Protein AF-A0A0E2Z8U7-F1 (afdb_monomer_lite)

Sequence (63 aa):
MKNIFKRLLNVKGMVVEDVSIDDSPLRDAPVLVARVRCRKAALRCSRCGRKCPKYDDGGGERR

Foldseek 3Di:
DQVVCCVVVVVPQKGFPDWDWDQDPVDPGIDIDTDIDHNVQVLADPVPRHGDDDDDPDDDDDD

Organism: Bifidobacterium bifidum (NCBI:txid1681)

Secondary structure (DSSP, 8-state):
-HHHHHHHTT-TTEEEEEEEEE--TTSSS-EEEEEEEEGGGGGB-TTT--B--S--SS-----

pLDDT: mean 78.94, std 15.44, range [40.59, 96.25]

Radius of gyration: 14.07 Å; chains: 1; bounding box: 28×28×37 Å

Structure (mmCIF, N/CA/C/O backbone):
data_AF-A0A0E2Z8U7-F1
#
_entry.id   AF-A0A0E2Z8U7-F1
#
loop_
_atom_site.group_PDB
_atom_site.id
_atom_site.type_symbol
_atom_site.label_atom_id
_atom_site.label_alt_id
_atom_site.label_comp_id
_atom_site.label_asym_id
_atom_site.label_entity_id
_atom_site.label_seq_id
_atom_site.pdbx_PDB_ins_code
_atom_site.Cartn_x
_atom_site.Cartn_y
_atom_site.Cartn_z
_atom_site.occupancy
_atom_site.B_iso_or_equiv
_atom_site.auth_seq_id
_atom_site.auth_comp_id
_atom_site.auth_asym_id
_atom_site.auth_atom_id
_atom_site.pdbx_PDB_model_num
ATOM 1 N N . MET A 1 1 ? 1.872 13.708 1.401 1.00 65.81 1 MET A N 1
ATOM 2 C CA . MET A 1 1 ? 2.053 12.806 0.236 1.00 65.81 1 MET A CA 1
ATOM 3 C C . MET A 1 1 ? 1.102 11.598 0.226 1.00 65.81 1 MET A C 1
ATOM 5 O O . MET A 1 1 ? 0.401 11.430 -0.754 1.00 65.81 1 MET A O 1
ATOM 9 N N . LYS A 1 2 ? 0.964 10.800 1.300 1.00 72.50 2 LYS A N 1
ATOM 10 C CA . LYS A 1 2 ? 0.167 9.539 1.322 1.00 72.50 2 LYS A CA 1
ATOM 11 C C . LYS A 1 2 ? -1.302 9.624 0.839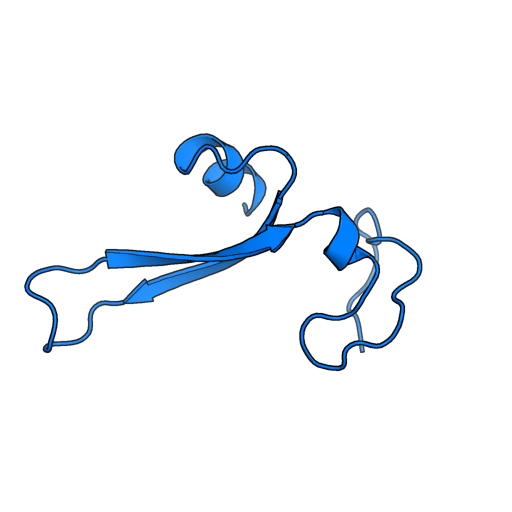 1.00 72.50 2 LYS A C 1
ATOM 13 O O . LYS A 1 2 ? -1.837 8.636 0.343 1.00 72.50 2 LYS A O 1
ATOM 18 N N . ASN A 1 3 ? -1.960 10.785 0.934 1.00 77.19 3 ASN A N 1
ATOM 19 C CA . ASN A 1 3 ? -3.322 10.979 0.410 1.00 77.19 3 ASN A CA 1
ATOM 20 C C . ASN A 1 3 ? -3.408 10.978 -1.129 1.00 77.19 3 ASN A C 1
ATOM 22 O O . ASN A 1 3 ? -4.467 10.640 -1.654 1.00 77.19 3 ASN A O 1
ATOM 26 N N . ILE A 1 4 ? -2.326 11.300 -1.854 1.00 87.19 4 ILE A N 1
ATOM 27 C CA . ILE A 1 4 ? -2.329 11.244 -3.326 1.00 87.19 4 ILE A CA 1
ATOM 28 C C . ILE A 1 4 ? -2.462 9.798 -3.806 1.00 87.19 4 ILE A C 1
ATOM 30 O O . ILE A 1 4 ? -3.326 9.492 -4.621 1.00 87.19 4 ILE A O 1
ATOM 34 N N . PHE A 1 5 ? -1.709 8.885 -3.190 1.00 87.81 5 PHE A N 1
ATOM 35 C CA . PHE A 1 5 ? -1.745 7.461 -3.508 1.00 87.81 5 PHE A CA 1
ATOM 36 C C . PHE A 1 5 ? -3.088 6.819 -3.167 1.00 87.81 5 PHE A C 1
ATOM 38 O O . PHE A 1 5 ? -3.530 5.934 -3.887 1.00 87.81 5 PHE A O 1
ATOM 45 N N . LYS A 1 6 ? -3.808 7.310 -2.146 1.00 86.25 6 LYS A N 1
ATOM 46 C CA . LYS A 1 6 ? -5.190 6.862 -1.900 1.00 86.25 6 LYS A CA 1
ATOM 47 C C . LYS A 1 6 ? -6.124 7.148 -3.073 1.00 86.25 6 LYS A C 1
ATOM 49 O O . LYS A 1 6 ? -6.997 6.333 -3.354 1.00 86.25 6 LYS A O 1
ATOM 54 N N . ARG A 1 7 ? -5.961 8.307 -3.722 1.00 88.56 7 ARG A N 1
ATOM 55 C CA . ARG A 1 7 ? -6.762 8.698 -4.889 1.00 88.56 7 ARG A CA 1
ATOM 56 C C . ARG A 1 7 ? -6.317 7.938 -6.133 1.00 88.56 7 ARG A C 1
ATOM 58 O O . ARG A 1 7 ? -7.166 7.352 -6.789 1.00 88.56 7 ARG A O 1
ATOM 65 N N . LEU A 1 8 ? -5.010 7.907 -6.401 1.00 92.12 8 LEU A N 1
ATOM 66 C CA . LEU A 1 8 ? -4.436 7.237 -7.573 1.00 92.12 8 LEU A CA 1
ATOM 67 C C . LEU A 1 8 ? -4.732 5.733 -7.587 1.00 92.12 8 LEU A C 1
ATOM 69 O O . LEU A 1 8 ? -5.131 5.202 -8.613 1.00 92.12 8 LEU A O 1
ATOM 73 N N . LEU A 1 9 ? -4.598 5.062 -6.440 1.00 90.12 9 LEU A N 1
ATOM 74 C CA . LEU A 1 9 ? -4.850 3.622 -6.309 1.00 90.12 9 LEU A CA 1
ATOM 75 C C . LEU A 1 9 ? -6.320 3.291 -5.995 1.00 90.12 9 LEU A C 1
ATOM 77 O O . LEU A 1 9 ? -6.650 2.132 -5.772 1.00 90.12 9 LEU A O 1
ATOM 81 N N . ASN A 1 10 ? -7.204 4.294 -5.918 1.00 91.75 10 ASN A N 1
ATOM 82 C CA . ASN A 1 10 ? -8.628 4.147 -5.585 1.00 91.75 10 ASN A CA 1
ATOM 83 C C . ASN A 1 10 ? -8.923 3.340 -4.292 1.00 91.75 10 ASN A C 1
ATOM 85 O O . ASN A 1 10 ? -9.961 2.693 -4.156 1.00 91.75 10 ASN A O 1
ATOM 89 N N . VAL A 1 11 ? -8.043 3.409 -3.288 1.00 87.12 11 VAL A N 1
ATOM 90 C CA . VAL A 1 11 ? -8.171 2.664 -2.017 1.00 87.12 11 VAL A CA 1
ATOM 91 C C . VAL A 1 11 ? -8.963 3.450 -0.963 1.00 87.12 11 VAL A C 1
ATOM 93 O O . VAL A 1 11 ? -8.466 3.838 0.102 1.00 87.12 11 VAL A O 1
ATOM 96 N N . LYS A 1 12 ? -10.235 3.729 -1.269 1.00 84.69 12 LYS A N 1
ATOM 97 C CA . LYS A 1 12 ? -11.144 4.475 -0.380 1.00 84.69 12 LYS A CA 1
ATOM 98 C C . LYS A 1 12 ? -11.354 3.744 0.951 1.00 84.69 12 LYS A C 1
ATOM 100 O O . LYS A 1 12 ? -11.378 2.522 1.020 1.00 84.69 12 LYS A O 1
ATOM 105 N N . GLY A 1 13 ? -11.501 4.502 2.041 1.00 82.56 13 GLY A N 1
ATOM 106 C CA . GLY A 1 13 ? -11.722 3.924 3.375 1.00 82.56 13 GLY A CA 1
ATOM 107 C C . GLY A 1 13 ? -10.526 3.150 3.949 1.00 82.56 13 GLY A C 1
ATOM 108 O O . GLY A 1 13 ? -10.661 2.506 4.991 1.00 82.56 13 GLY A O 1
ATOM 109 N N . MET A 1 14 ? -9.354 3.235 3.313 1.00 86.19 14 MET A N 1
ATOM 110 C CA . MET A 1 14 ? -8.118 2.593 3.754 1.00 86.19 14 MET A CA 1
ATOM 111 C C . MET A 1 14 ? -7.050 3.617 4.160 1.00 86.19 14 MET A C 1
ATOM 113 O O . MET A 1 14 ? -7.146 4.825 3.905 1.00 86.19 14 MET A O 1
ATOM 117 N N . VAL A 1 15 ? -6.025 3.128 4.849 1.00 83.19 15 VAL A N 1
ATO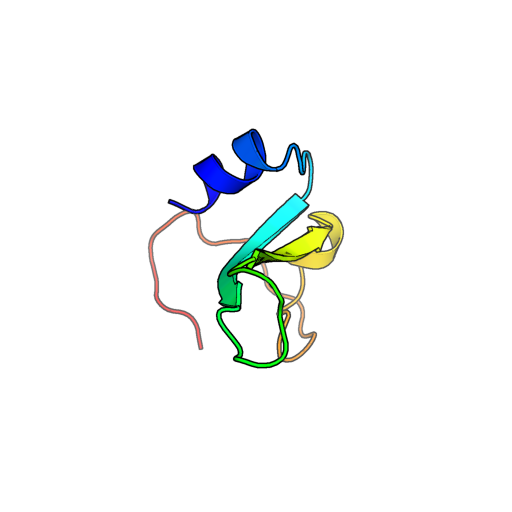M 118 C CA . VAL A 1 15 ? -4.808 3.852 5.209 1.00 83.19 15 VAL A CA 1
ATOM 119 C C . VAL A 1 15 ? -3.674 3.286 4.369 1.00 83.19 15 VAL A C 1
ATOM 121 O O . VAL A 1 15 ? -3.374 2.103 4.465 1.00 83.19 15 VAL A O 1
ATOM 124 N N . VAL A 1 16 ? -3.056 4.139 3.552 1.00 87.19 16 VAL A N 1
ATOM 125 C CA . VAL A 1 16 ? -1.783 3.830 2.894 1.00 87.19 16 VAL A CA 1
ATOM 126 C C . VAL A 1 16 ? -0.701 4.094 3.929 1.00 87.19 16 VAL A C 1
ATOM 128 O O . VAL A 1 16 ? -0.534 5.231 4.373 1.00 87.19 16 VAL A O 1
ATOM 131 N N . GLU A 1 17 ? -0.030 3.042 4.369 1.00 84.75 17 GLU A N 1
ATOM 132 C CA . GLU A 1 17 ? 1.035 3.127 5.364 1.00 84.75 17 GLU A CA 1
ATOM 133 C C . GLU A 1 17 ? 2.359 3.504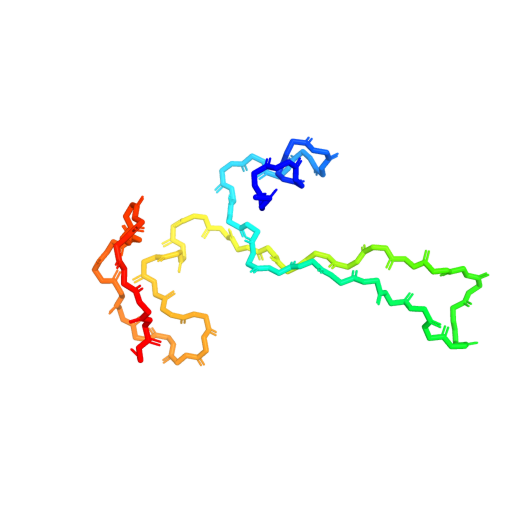 4.733 1.00 84.75 17 GLU A C 1
ATOM 135 O O . GLU A 1 17 ? 3.102 4.306 5.301 1.00 84.75 17 GLU A O 1
ATOM 140 N N . ASP A 1 18 ? 2.618 2.937 3.561 1.00 88.81 18 ASP A N 1
ATOM 141 C CA . ASP A 1 18 ? 3.884 3.038 2.865 1.00 88.81 18 ASP A CA 1
ATOM 142 C C . ASP A 1 18 ? 3.700 2.781 1.370 1.00 88.81 18 ASP A C 1
ATOM 144 O O . ASP A 1 18 ? 2.768 2.076 0.971 1.00 88.81 18 ASP A O 1
ATOM 148 N N . VAL A 1 19 ? 4.582 3.368 0.570 1.00 91.44 19 VAL A N 1
ATOM 149 C CA . VAL A 1 19 ? 4.624 3.198 -0.881 1.00 91.44 19 VAL A CA 1
ATOM 150 C C . VAL A 1 19 ? 6.086 3.124 -1.292 1.00 91.44 19 VAL A C 1
ATOM 152 O O . VAL A 1 19 ? 6.839 4.057 -1.027 1.00 91.44 19 VAL A O 1
ATOM 155 N N . SER A 1 20 ? 6.464 2.034 -1.948 1.00 93.44 20 SER A N 1
ATOM 156 C CA . SER A 1 20 ? 7.805 1.807 -2.481 1.00 93.44 20 SER A CA 1
ATOM 157 C C . SER A 1 20 ? 7.724 1.393 -3.946 1.00 93.44 20 SER A C 1
ATOM 159 O O . SER A 1 20 ? 6.679 0.950 -4.422 1.00 93.44 20 SER A O 1
ATOM 161 N N . ILE A 1 21 ? 8.830 1.539 -4.664 1.00 95.06 21 ILE A N 1
ATOM 162 C CA . ILE A 1 21 ? 9.007 0.910 -5.970 1.00 95.06 21 ILE A CA 1
ATOM 163 C C . ILE A 1 21 ? 9.770 -0.387 -5.718 1.00 95.06 21 ILE A C 1
ATOM 165 O O . ILE A 1 21 ? 10.753 -0.385 -4.984 1.00 95.06 21 ILE A O 1
ATOM 169 N N . ASP A 1 22 ? 9.263 -1.489 -6.254 1.00 95.81 22 ASP A N 1
ATOM 170 C CA . ASP A 1 22 ? 9.986 -2.751 -6.340 1.00 95.81 22 ASP A CA 1
ATOM 171 C C . ASP A 1 22 ? 10.547 -2.850 -7.759 1.00 95.81 22 ASP A C 1
ATOM 173 O O . ASP A 1 22 ? 9.822 -3.121 -8.719 1.00 95.81 22 ASP A O 1
ATOM 177 N N . ASP A 1 23 ? 11.830 -2.528 -7.868 1.00 96.25 23 ASP A N 1
ATOM 178 C CA . ASP A 1 23 ? 12.659 -2.546 -9.070 1.00 96.25 23 ASP A CA 1
ATOM 179 C C . ASP A 1 23 ? 13.593 -3.767 -9.096 1.00 96.25 23 ASP A C 1
ATOM 181 O O . ASP A 1 23 ? 14.626 -3.757 -9.765 1.00 96.25 23 ASP A O 1
ATOM 185 N N . SER A 1 24 ? 13.230 -4.828 -8.365 1.00 94.62 24 SER A N 1
ATOM 186 C CA . SER A 1 24 ? 14.001 -6.066 -8.314 1.00 94.62 24 SER A CA 1
ATOM 187 C C . SER A 1 24 ? 14.284 -6.612 -9.720 1.00 94.62 24 SER A C 1
ATOM 189 O O . SER A 1 24 ? 13.368 -6.666 -10.546 1.00 94.62 24 SER A O 1
ATOM 191 N N . PRO A 1 25 ? 15.503 -7.126 -9.982 1.00 94.19 25 PRO A N 1
ATOM 192 C CA . PRO A 1 25 ? 15.865 -7.712 -11.275 1.00 94.19 25 PRO A CA 1
ATOM 193 C C . PRO A 1 25 ? 15.054 -8.969 -11.624 1.00 94.19 25 PRO A C 1
ATOM 195 O O . PRO A 1 25 ? 15.141 -9.469 -12.739 1.00 94.19 25 PRO A O 1
ATOM 198 N N . LEU A 1 26 ? 14.273 -9.497 -10.675 1.00 94.38 26 LEU A N 1
ATOM 199 C CA . LEU A 1 26 ? 13.339 -10.600 -10.896 1.00 94.38 26 LEU A CA 1
ATOM 200 C C . LEU A 1 26 ? 12.011 -10.155 -11.529 1.00 94.38 26 LEU A C 1
ATOM 202 O O . LEU A 1 26 ? 11.165 -11.003 -11.805 1.00 94.38 26 LEU A O 1
ATOM 206 N N . ARG A 1 27 ? 11.784 -8.848 -11.703 1.00 90.50 27 ARG A N 1
ATOM 207 C CA . ARG A 1 27 ? 10.586 -8.307 -12.347 1.00 90.50 27 ARG A CA 1
ATOM 208 C C . ARG A 1 27 ? 10.902 -7.816 -13.748 1.00 90.50 27 ARG A C 1
ATOM 210 O O . ARG A 1 27 ? 11.913 -7.163 -13.970 1.00 90.50 27 ARG A O 1
ATOM 217 N N . ASP A 1 28 ? 9.953 -8.027 -14.652 1.00 94.31 28 ASP A N 1
ATOM 218 C CA . ASP A 1 28 ? 10.048 -7.546 -16.034 1.00 94.31 28 ASP A CA 1
ATOM 219 C C . ASP A 1 28 ? 10.039 -6.007 -16.132 1.00 94.31 28 ASP A C 1
ATOM 221 O O . ASP A 1 28 ? 10.510 -5.437 -17.113 1.00 94.31 28 ASP A O 1
ATOM 225 N N . ALA A 1 29 ? 9.498 -5.322 -15.116 1.00 95.81 29 ALA A N 1
ATOM 226 C CA . ALA A 1 29 ? 9.503 -3.867 -14.993 1.00 95.81 29 ALA A CA 1
ATOM 227 C C . ALA A 1 29 ? 9.369 -3.427 -13.519 1.00 95.81 29 ALA A C 1
ATOM 229 O O . ALA A 1 29 ? 8.805 -4.174 -12.710 1.00 95.81 29 ALA A O 1
ATOM 230 N N . PRO A 1 30 ? 9.807 -2.201 -13.163 1.00 96.19 30 PRO A N 1
ATOM 231 C CA . PRO A 1 30 ? 9.565 -1.635 -11.841 1.00 96.19 30 PRO A CA 1
ATOM 232 C C . PRO A 1 30 ? 8.068 -1.533 -11.538 1.00 96.19 30 PRO A C 1
ATOM 234 O O . PRO A 1 30 ? 7.291 -1.027 -12.352 1.00 96.19 30 PRO A O 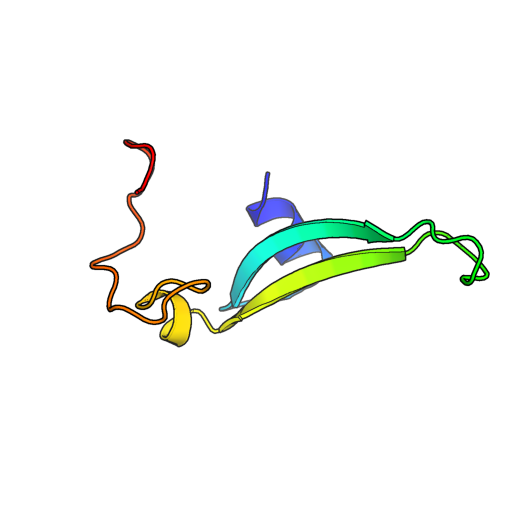1
ATOM 237 N N . VAL A 1 31 ? 7.658 -1.967 -10.346 1.00 94.88 31 VAL A N 1
ATOM 238 C CA . VAL A 1 31 ? 6.255 -1.901 -9.913 1.00 94.88 31 VAL A CA 1
ATOM 23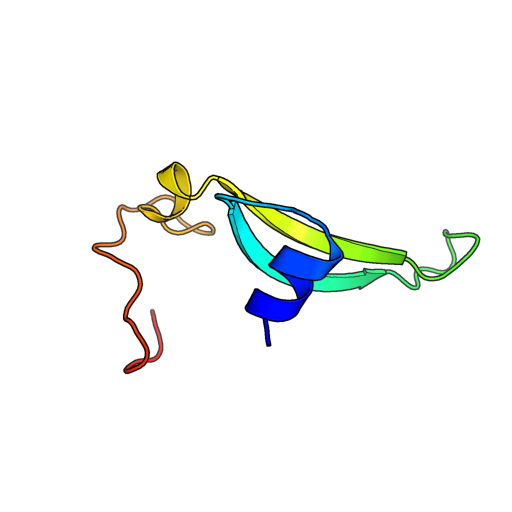9 C C . VAL A 1 31 ? 6.088 -1.039 -8.672 1.00 94.88 31 VAL A C 1
ATOM 241 O O . VAL A 1 31 ? 6.922 -1.034 -7.771 1.00 94.88 31 VAL A O 1
ATOM 244 N N . LEU A 1 32 ? 4.965 -0.327 -8.589 1.00 93.31 32 LEU A N 1
ATOM 245 C CA . LEU A 1 32 ? 4.603 0.415 -7.387 1.00 93.31 32 LEU A CA 1
ATOM 246 C C . LEU A 1 32 ? 3.950 -0.530 -6.368 1.00 93.31 32 LEU A C 1
ATOM 248 O O . LEU A 1 32 ? 2.870 -1.068 -6.613 1.00 93.31 32 LEU A O 1
ATOM 252 N N . VAL A 1 33 ? 4.569 -0.691 -5.201 1.00 93.94 33 VAL A N 1
ATOM 253 C CA . VAL A 1 33 ? 4.062 -1.509 -4.095 1.00 93.94 33 VAL A CA 1
ATOM 254 C C . VAL A 1 33 ? 3.528 -0.600 -2.995 1.00 93.94 33 VAL A C 1
ATOM 256 O O . VAL A 1 33 ? 4.262 0.180 -2.392 1.00 93.94 33 VAL A O 1
ATOM 259 N N . ALA A 1 34 ? 2.233 -0.710 -2.700 1.00 92.12 34 ALA A N 1
ATOM 260 C CA . ALA A 1 34 ? 1.593 0.045 -1.628 1.00 92.12 34 ALA A CA 1
ATOM 261 C C . ALA A 1 34 ? 1.182 -0.875 -0.475 1.00 92.12 34 ALA A C 1
ATOM 263 O O . ALA A 1 34 ? 0.401 -1.810 -0.656 1.00 92.12 34 ALA A O 1
ATOM 264 N N . ARG A 1 35 ? 1.640 -0.566 0.743 1.00 90.06 35 ARG A N 1
ATOM 265 C CA . ARG A 1 35 ? 1.142 -1.215 1.963 1.00 90.06 35 ARG A CA 1
ATOM 266 C C . ARG A 1 35 ? -0.102 -0.490 2.443 1.00 90.06 35 ARG A C 1
ATOM 268 O O . ARG A 1 35 ? -0.042 0.668 2.865 1.00 90.06 35 ARG A O 1
ATOM 275 N N . VAL A 1 36 ? -1.236 -1.178 2.373 1.00 88.12 36 VAL A N 1
ATOM 276 C CA . VAL A 1 36 ? -2.556 -0.637 2.710 1.00 88.12 36 VAL A CA 1
ATOM 277 C C . VAL A 1 36 ? -3.196 -1.404 3.858 1.00 88.12 36 VAL A C 1
ATOM 279 O O . VAL A 1 36 ? -3.045 -2.616 3.983 1.00 88.12 36 VAL A O 1
ATOM 282 N N . ARG A 1 37 ? -3.942 -0.690 4.702 1.00 83.75 37 ARG A N 1
ATOM 283 C CA . ARG A 1 37 ? -4.731 -1.281 5.788 1.00 83.75 37 ARG A CA 1
ATOM 284 C C . ARG A 1 37 ? -6.139 -0.715 5.828 1.00 83.75 37 ARG A C 1
ATOM 286 O O . ARG A 1 37 ? -6.348 0.483 5.633 1.00 83.75 37 ARG A O 1
ATOM 293 N N . CYS A 1 38 ? -7.104 -1.554 6.198 1.00 83.25 38 CYS A N 1
ATOM 294 C CA . CYS A 1 38 ? -8.455 -1.107 6.520 1.00 83.25 38 CYS A CA 1
ATOM 295 C C . CYS A 1 38 ? -8.417 -0.049 7.631 1.00 83.25 38 CYS A C 1
ATOM 297 O O . CYS A 1 38 ? -7.776 -0.242 8.664 1.00 83.25 38 CYS A O 1
ATOM 299 N N . ARG A 1 39 ? -9.165 1.049 7.481 1.00 76.75 39 ARG A N 1
ATOM 300 C CA . ARG A 1 39 ? -9.173 2.137 8.475 1.00 76.75 39 ARG A CA 1
ATOM 301 C C . ARG A 1 39 ? -9.630 1.689 9.867 1.00 76.75 39 ARG A C 1
ATOM 303 O O . ARG A 1 39 ? -9.120 2.200 10.855 1.00 76.75 39 ARG A O 1
ATOM 310 N N . LYS A 1 40 ? -10.516 0.689 9.964 1.00 70.44 40 LYS A N 1
ATOM 311 C CA . LYS A 1 40 ? -10.904 0.073 11.250 1.00 70.44 40 LYS A CA 1
ATOM 312 C C . LYS A 1 40 ? -9.708 -0.563 11.982 1.00 70.44 40 LYS A C 1
ATOM 314 O O . LYS A 1 40 ? -9.638 -0.497 13.204 1.00 70.44 40 LYS A O 1
ATOM 319 N N . ALA A 1 41 ? -8.740 -1.107 11.242 1.00 68.44 41 ALA A N 1
ATOM 320 C CA . ALA A 1 41 ? -7.503 -1.667 11.790 1.00 68.44 41 ALA A CA 1
ATOM 321 C C . ALA A 1 41 ? -6.452 -0.592 12.137 1.00 68.44 41 ALA A C 1
ATOM 323 O O . ALA A 1 41 ? -5.485 -0.884 12.837 1.00 68.44 41 ALA A O 1
ATOM 324 N N . ALA A 1 42 ? -6.650 0.665 11.720 1.00 67.56 42 ALA A N 1
ATOM 325 C CA . ALA A 1 42 ? -5.757 1.781 12.048 1.00 67.56 42 ALA A CA 1
ATOM 326 C C . ALA A 1 42 ? -5.836 2.218 13.523 1.00 67.56 42 ALA A C 1
ATOM 328 O O . ALA A 1 42 ? -5.016 3.011 13.976 1.00 67.56 42 ALA A O 1
ATOM 329 N N . LEU A 1 43 ? -6.787 1.671 14.289 1.00 72.94 43 LEU A N 1
ATOM 330 C CA . LEU A 1 43 ? -6.854 1.809 15.747 1.00 72.94 43 LEU A CA 1
ATOM 331 C C . LEU A 1 43 ? -5.798 0.962 16.474 1.00 72.94 43 LEU A C 1
ATOM 333 O O . LEU A 1 43 ? -5.775 0.940 17.703 1.00 72.94 43 LEU A O 1
ATOM 337 N N . ARG A 1 44 ? -4.954 0.225 15.741 1.00 76.00 44 ARG A N 1
ATOM 338 C CA . ARG A 1 44 ? -3.851 -0.580 16.271 1.00 76.00 44 ARG A CA 1
ATOM 339 C C . ARG A 1 44 ? -2.568 -0.342 15.472 1.00 76.00 44 ARG A C 1
ATOM 341 O O . ARG A 1 44 ? -2.597 -0.129 14.255 1.00 76.00 44 ARG A O 1
ATOM 348 N N . CYS A 1 45 ? -1.429 -0.387 16.156 1.00 76.25 45 CYS A N 1
ATOM 349 C CA . CYS A 1 45 ? -0.117 -0.295 15.516 1.00 76.25 45 CYS A CA 1
ATOM 350 C C . CYS A 1 45 ? 0.085 -1.472 14.544 1.00 76.25 45 CYS A C 1
ATOM 352 O O . CYS A 1 45 ? -0.140 -2.617 14.928 1.00 76.25 45 CYS A O 1
ATOM 354 N N . SER A 1 46 ? 0.512 -1.209 13.303 1.00 73.50 46 SER A N 1
ATOM 355 C CA . SER A 1 46 ? 0.784 -2.255 12.295 1.00 73.50 46 SER A CA 1
ATOM 356 C C . SER A 1 46 ? 1.959 -3.146 12.663 1.00 73.50 46 SER A C 1
ATOM 358 O O . SER A 1 46 ? 2.005 -4.287 12.224 1.00 73.50 46 SER A O 1
ATOM 360 N N . ARG A 1 47 ? 2.898 -2.636 13.466 1.00 77.81 47 ARG A N 1
ATOM 361 C CA . ARG A 1 47 ? 4.083 -3.388 13.886 1.00 77.81 47 ARG A CA 1
ATOM 362 C C . ARG A 1 47 ? 3.815 -4.265 15.105 1.00 77.81 47 ARG A C 1
ATOM 364 O O . ARG A 1 47 ? 4.157 -5.435 15.092 1.00 77.81 47 ARG A O 1
ATOM 371 N N . CYS A 1 48 ? 3.212 -3.706 16.159 1.00 82.38 48 CYS A N 1
ATOM 372 C CA . CYS A 1 48 ? 3.075 -4.400 17.449 1.00 82.38 48 CYS A CA 1
ATOM 373 C C . CYS A 1 48 ? 1.634 -4.759 17.849 1.00 82.38 48 CYS A C 1
ATOM 375 O O . CYS A 1 48 ? 1.426 -5.308 18.926 1.00 82.38 48 CYS A O 1
ATOM 377 N N . GLY A 1 49 ? 0.614 -4.404 17.060 1.00 77.12 49 GLY A N 1
ATOM 378 C CA . GLY A 1 49 ? -0.787 -4.785 17.306 1.00 77.12 49 GLY A CA 1
ATOM 379 C C . GLY A 1 49 ? -1.478 -4.118 18.509 1.00 77.12 49 GLY A C 1
ATOM 380 O O . GLY A 1 49 ? -2.693 -4.277 18.686 1.00 77.12 49 GLY A O 1
ATOM 381 N N . ARG A 1 50 ? -0.750 -3.345 19.328 1.00 79.19 50 ARG A N 1
ATOM 382 C CA . ARG A 1 50 ? -1.304 -2.593 20.468 1.00 79.19 50 ARG A CA 1
ATOM 383 C C . ARG A 1 50 ? -2.277 -1.511 20.003 1.00 79.19 50 ARG A C 1
ATOM 385 O O . ARG A 1 50 ? -2.090 -0.911 18.942 1.00 79.19 50 ARG A O 1
ATOM 392 N N . LYS A 1 51 ? -3.321 -1.265 20.804 1.00 74.19 51 LYS A N 1
ATOM 393 C CA . LYS A 1 51 ? -4.326 -0.221 20.550 1.00 74.19 51 LYS A CA 1
ATOM 394 C C . LYS A 1 51 ? -3.641 1.147 20.529 1.00 74.19 51 LYS A C 1
ATOM 396 O O . LYS A 1 51 ? -2.930 1.495 21.462 1.00 74.19 51 LYS A O 1
ATOM 401 N N . CYS A 1 52 ? -3.851 1.899 19.457 1.00 69.56 52 CYS A N 1
ATOM 402 C CA . CYS A 1 52 ? -3.306 3.230 19.253 1.00 69.56 52 CYS A CA 1
ATOM 403 C C . CYS A 1 52 ? -4.469 4.234 19.334 1.00 69.56 52 CYS A C 1
ATOM 405 O O . CYS A 1 52 ? -5.332 4.233 18.447 1.00 69.56 52 CYS A O 1
ATOM 407 N N . PRO A 1 53 ? -4.574 5.028 20.413 1.00 60.03 53 PRO A N 1
ATOM 408 C CA . PRO A 1 53 ? -5.654 5.994 20.575 1.00 60.03 53 PRO A CA 1
ATOM 409 C C . PRO A 1 53 ? -5.493 7.132 19.553 1.00 60.03 53 PRO A C 1
ATOM 411 O O . PRO A 1 53 ? -4.723 8.054 19.771 1.00 60.03 53 PRO A O 1
ATOM 414 N N . LYS A 1 54 ? -6.229 7.015 18.434 1.00 52.78 54 LYS A N 1
ATOM 415 C CA . LYS A 1 54 ? -6.328 7.928 17.270 1.00 52.78 54 LYS A CA 1
ATOM 416 C C . LYS A 1 54 ? -5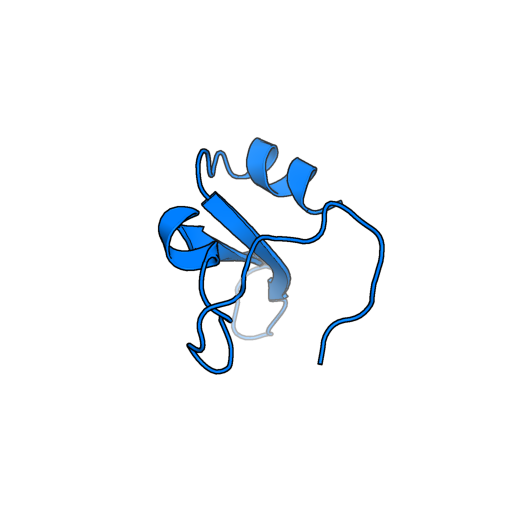.007 8.216 16.538 1.00 52.78 54 LYS A C 1
ATOM 418 O O . LYS A 1 54 ? -3.937 8.238 17.118 1.00 52.78 54 LYS A O 1
ATOM 423 N N . TYR A 1 55 ? -5.059 8.391 15.217 1.00 53.66 55 TYR A N 1
ATOM 424 C CA . TYR A 1 55 ? -3.983 9.079 14.493 1.00 53.66 55 TYR A CA 1
ATOM 425 C C . TYR A 1 55 ? -3.900 10.503 15.062 1.00 53.66 55 TYR A C 1
ATOM 427 O O . TYR A 1 55 ? -4.939 11.137 15.208 1.00 53.66 55 TYR A O 1
ATOM 435 N N . ASP A 1 56 ? -2.708 10.954 15.440 1.00 51.09 56 ASP A N 1
ATOM 436 C CA . ASP A 1 56 ? -2.456 12.377 15.666 1.00 51.09 56 ASP A CA 1
ATOM 437 C C . ASP A 1 56 ? -2.594 13.084 14.305 1.00 51.09 56 ASP A C 1
ATOM 439 O O . ASP A 1 56 ? -2.038 12.607 13.309 1.00 51.09 56 ASP A O 1
ATOM 443 N N . ASP A 1 57 ? -3.386 14.157 14.257 1.00 49.41 57 ASP A N 1
ATOM 444 C CA . ASP A 1 57 ? -3.630 14.972 13.063 1.00 49.41 57 ASP A CA 1
ATOM 445 C C . ASP A 1 57 ? -2.418 15.843 12.661 1.00 49.41 57 ASP A C 1
ATOM 447 O O . ASP A 1 57 ? -2.504 16.571 11.674 1.00 49.41 57 ASP A O 1
ATOM 451 N N . GLY A 1 58 ? -1.263 15.728 13.331 1.00 46.97 58 GLY A N 1
ATOM 452 C CA . GLY A 1 58 ? 0.017 16.189 12.784 1.00 46.97 58 GLY A CA 1
ATOM 453 C C . GLY A 1 58 ? 1.013 16.828 13.754 1.00 46.97 58 GLY A C 1
ATOM 454 O O . GLY A 1 58 ? 1.698 17.755 13.333 1.00 46.97 58 GLY A O 1
ATOM 455 N N . GLY A 1 59 ? 1.128 16.380 15.008 1.00 49.75 59 GLY A N 1
ATOM 456 C CA . GLY A 1 59 ? 2.005 17.019 15.998 1.00 49.75 59 GLY A CA 1
ATOM 457 C C . GLY A 1 59 ? 3.293 16.289 16.404 1.00 49.75 59 GLY A C 1
ATOM 458 O O . GLY A 1 59 ? 4.258 16.967 16.744 1.00 49.75 59 GLY A O 1
ATOM 459 N N . GLY A 1 60 ? 3.350 14.951 16.416 1.00 47.34 60 GLY A N 1
ATOM 460 C CA . GLY A 1 60 ? 4.455 14.251 17.094 1.00 47.34 60 GLY A CA 1
ATOM 461 C C . GLY A 1 60 ? 4.975 12.964 16.450 1.00 47.34 60 GLY A C 1
ATOM 462 O O . GLY A 1 60 ? 4.221 12.148 15.912 1.00 47.34 60 GLY A O 1
ATOM 463 N N . GLU A 1 61 ? 6.291 12.749 16.571 1.00 40.59 61 GLU A N 1
ATOM 464 C CA . GLU A 1 61 ? 6.938 11.463 16.286 1.00 40.59 61 GLU A CA 1
ATOM 465 C C . GLU A 1 61 ? 6.474 10.382 17.277 1.00 40.59 61 GLU A C 1
ATOM 467 O O . GLU A 1 61 ? 6.364 10.613 18.482 1.00 40.59 61 GLU A O 1
ATOM 472 N N . ARG A 1 62 ? 6.201 9.170 16.773 1.00 56.84 62 ARG A N 1
ATOM 473 C CA . ARG A 1 62 ? 5.721 8.041 17.587 1.00 56.84 62 ARG A CA 1
ATOM 474 C C . ARG A 1 62 ? 6.834 7.058 17.947 1.00 56.84 62 ARG A C 1
ATOM 476 O O . ARG A 1 62 ? 7.534 6.583 17.056 1.00 56.84 62 ARG A O 1
ATOM 483 N N . ARG A 1 63 ? 6.885 6.679 19.231 1.00 47.59 63 ARG A N 1
ATOM 484 C CA . ARG A 1 63 ? 7.466 5.419 19.731 1.00 47.59 63 ARG A CA 1
ATOM 485 C C . ARG A 1 63 ? 6.386 4.343 19.854 1.00 47.59 63 ARG A C 1
ATOM 487 O O . ARG A 1 63 ? 5.253 4.690 20.258 1.00 47.59 63 ARG A O 1
#